Protein AF-A0A7V3HJH0-F1 (afdb_monomer_lite)

Secondary structure (DSSP, 8-state):
--HHHHHHHHHHHHHHHHHHHHHHHHHHHHT--GGGGHHHHHHHHHHHHHHHHHHHHHHH--

Foldseek 3Di:
DDPVQLVVLVVLLVVLVCLLVVQVVCCVVVVHDPVSSPVSPVSSVVSNVVSVVSNVVVVVPD

Structure (mmCIF, N/CA/C/O backbone):
data_AF-A0A7V3HJH0-F1
#
_entry.id   AF-A0A7V3HJH0-F1
#
loop_
_atom_site.group_PDB
_atom_site.id
_atom_site.type_symbol
_atom_site.label_atom_id
_atom_site.label_alt_id
_atom_site.label_comp_id
_atom_site.label_asym_id
_atom_site.label_entity_id
_atom_site.label_seq_id
_atom_site.pdbx_PDB_ins_code
_atom_site.Cartn_x
_atom_site.Cartn_y
_atom_site.Cartn_z
_atom_site.occupancy
_atom_site.B_iso_or_equiv
_atom_site.auth_seq_id
_atom_site.auth_comp_id
_atom_site.auth_asym_id
_atom_site.auth_atom_id
_atom_site.pdbx_PDB_model_num
ATOM 1 N N . MET A 1 1 ? 16.235 4.806 -21.784 1.00 59.78 1 M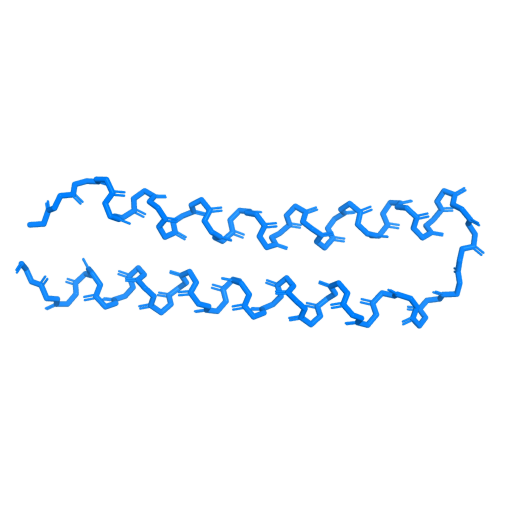ET A N 1
ATOM 2 C CA . MET A 1 1 ? 15.384 4.956 -20.569 1.00 59.78 1 MET A CA 1
ATOM 3 C C . MET A 1 1 ? 16.019 5.779 -19.443 1.00 59.78 1 MET A C 1
ATOM 5 O O . MET A 1 1 ? 17.108 5.456 -18.987 1.00 59.78 1 MET A O 1
ATOM 9 N N . SER A 1 2 ? 15.330 6.812 -18.937 1.00 71.38 2 SER A N 1
ATOM 10 C CA . SER A 1 2 ? 15.794 7.579 -17.765 1.00 71.38 2 SER A CA 1
ATOM 11 C C . SER A 1 2 ? 15.529 6.815 -16.461 1.00 71.38 2 SER A C 1
ATOM 13 O O . SER A 1 2 ? 14.386 6.431 -16.199 1.00 71.38 2 SER A O 1
ATOM 15 N N . LYS A 1 3 ? 16.565 6.641 -15.623 1.00 72.69 3 LYS A N 1
ATOM 16 C CA . LYS A 1 3 ? 16.495 6.020 -14.279 1.00 72.69 3 LYS A CA 1
ATOM 17 C C . LYS A 1 3 ? 15.377 6.621 -13.409 1.00 72.69 3 LYS A C 1
ATOM 19 O O . LYS A 1 3 ? 14.782 5.928 -12.590 1.00 72.69 3 LYS A O 1
ATOM 24 N N . ILE A 1 4 ? 15.038 7.885 -13.667 1.00 77.56 4 ILE A N 1
ATOM 25 C CA . ILE A 1 4 ? 13.977 8.644 -12.996 1.00 77.56 4 ILE A CA 1
ATOM 26 C C . ILE A 1 4 ? 12.600 7.999 -13.202 1.00 77.56 4 ILE A C 1
ATOM 28 O O . ILE A 1 4 ? 11.816 7.921 -12.262 1.00 77.56 4 ILE A O 1
ATOM 32 N N . ARG A 1 5 ? 12.297 7.486 -14.404 1.00 77.62 5 ARG A N 1
ATOM 33 C CA . ARG A 1 5 ? 10.989 6.869 -14.688 1.00 77.62 5 ARG A CA 1
ATOM 34 C C . ARG A 1 5 ? 10.809 5.575 -13.897 1.00 77.62 5 ARG A C 1
ATOM 36 O O . ARG A 1 5 ? 9.800 5.407 -13.228 1.00 77.62 5 ARG A O 1
ATOM 43 N N . LEU A 1 6 ? 11.813 4.700 -13.892 1.00 78.56 6 LEU A N 1
ATOM 44 C CA . LEU A 1 6 ? 11.772 3.464 -13.100 1.00 78.56 6 LEU A CA 1
ATOM 45 C C . LEU A 1 6 ? 11.626 3.754 -11.598 1.00 78.56 6 LEU A C 1
ATOM 47 O O . LEU A 1 6 ? 10.785 3.141 -10.942 1.00 78.56 6 LEU A O 1
ATOM 51 N N . GLY A 1 7 ? 12.363 4.747 -11.085 1.00 83.62 7 GLY A N 1
ATOM 52 C CA . GLY A 1 7 ? 12.227 5.209 -9.702 1.00 83.62 7 GLY A CA 1
ATOM 53 C C . GLY A 1 7 ? 10.821 5.719 -9.377 1.00 83.62 7 GLY A C 1
ATOM 54 O O . GLY A 1 7 ? 10.270 5.373 -8.338 1.00 83.62 7 GLY A O 1
ATOM 55 N N . LEU A 1 8 ? 10.186 6.459 -10.290 1.00 86.81 8 LEU A N 1
ATOM 56 C CA . LEU A 1 8 ? 8.820 6.953 -10.100 1.00 86.81 8 LEU A CA 1
ATOM 57 C C . LEU A 1 8 ? 7.804 5.808 -9.960 1.00 86.81 8 LEU A C 1
ATOM 59 O O . LEU A 1 8 ? 6.919 5.861 -9.111 1.00 86.81 8 LEU A O 1
ATOM 63 N N . GLY A 1 9 ? 7.950 4.750 -10.766 1.00 84.00 9 GLY A N 1
ATOM 64 C CA . GLY A 1 9 ? 7.102 3.558 -10.678 1.00 84.00 9 GLY A CA 1
ATOM 65 C C . GLY A 1 9 ? 7.232 2.859 -9.324 1.00 84.00 9 GLY A C 1
ATOM 66 O O . GLY A 1 9 ? 6.226 2.447 -8.751 1.00 84.00 9 GLY A O 1
ATOM 67 N N . PHE A 1 10 ? 8.454 2.788 -8.787 1.00 87.81 10 PHE A N 1
ATOM 68 C CA . PHE A 1 10 ? 8.711 2.264 -7.445 1.00 87.81 10 PHE A CA 1
ATOM 69 C C . PHE A 1 10 ? 8.047 3.102 -6.354 1.00 87.81 10 PHE A C 1
ATOM 71 O O . PHE A 1 10 ? 7.371 2.563 -5.483 1.00 87.81 10 PHE A O 1
ATOM 78 N N . VAL A 1 11 ? 8.212 4.425 -6.421 1.00 91.81 11 VAL A N 1
ATOM 79 C CA . VAL A 1 11 ? 7.655 5.358 -5.435 1.00 91.81 11 VAL A CA 1
ATOM 80 C C . VAL A 1 11 ? 6.133 5.257 -5.401 1.00 91.81 11 VAL A C 1
ATOM 82 O O . VAL A 1 11 ? 5.553 5.211 -4.324 1.00 91.81 11 VAL A O 1
ATOM 85 N N . ILE A 1 12 ? 5.481 5.141 -6.559 1.00 92.31 12 ILE A N 1
ATOM 86 C CA . ILE A 1 12 ? 4.027 4.946 -6.641 1.00 92.31 12 ILE A CA 1
ATOM 87 C C . ILE A 1 12 ? 3.598 3.645 -5.945 1.00 92.31 12 ILE A C 1
ATOM 89 O O . ILE A 1 12 ? 2.606 3.648 -5.216 1.00 92.31 12 ILE A O 1
ATOM 93 N N . MET A 1 13 ? 4.342 2.548 -6.134 1.00 92.50 13 MET A N 1
ATOM 94 C CA . MET A 1 13 ? 4.058 1.291 -5.431 1.00 92.50 13 MET A CA 1
ATOM 95 C C . MET A 1 13 ? 4.224 1.447 -3.919 1.00 92.50 13 MET A C 1
ATOM 97 O O . MET A 1 13 ? 3.340 1.034 -3.172 1.00 92.50 13 MET A O 1
ATOM 101 N N . LEU A 1 14 ? 5.317 2.076 -3.475 1.00 94.69 14 LEU A N 1
ATOM 102 C CA . LEU A 1 14 ? 5.556 2.341 -2.058 1.00 94.69 14 LEU A CA 1
ATOM 103 C C . LEU A 1 14 ? 4.422 3.165 -1.454 1.00 94.69 14 LEU A C 1
ATOM 105 O O . LEU A 1 14 ? 3.877 2.759 -0.439 1.00 94.69 14 LEU A O 1
ATOM 109 N N . LEU A 1 15 ? 4.004 4.252 -2.106 1.00 94.00 15 LEU A N 1
ATOM 110 C CA . LEU A 1 15 ? 2.887 5.082 -1.648 1.00 94.00 15 LEU A CA 1
ATOM 111 C C . LEU A 1 15 ? 1.595 4.274 -1.475 1.00 94.00 15 LEU A C 1
ATOM 113 O O . LEU A 1 15 ? 0.913 4.439 -0.466 1.00 94.00 15 LEU A O 1
ATOM 117 N N . GLY A 1 16 ? 1.285 3.375 -2.414 1.00 91.81 16 GLY A N 1
ATOM 118 C CA . GLY A 1 16 ? 0.129 2.485 -2.297 1.00 91.81 16 GLY A CA 1
ATOM 119 C C . GLY A 1 16 ? 0.204 1.576 -1.064 1.00 91.81 16 GLY A C 1
ATOM 120 O O . GLY A 1 16 ? -0.784 1.439 -0.346 1.00 91.81 16 GLY A O 1
ATOM 121 N N . VAL A 1 17 ? 1.382 1.021 -0.762 1.00 94.50 17 VAL A N 1
ATOM 122 C CA . VAL A 1 17 ? 1.610 0.220 0.456 1.00 94.50 17 VAL A CA 1
ATOM 123 C C . VAL A 1 17 ? 1.473 1.078 1.714 1.00 94.50 17 VAL A C 1
ATOM 125 O O . VAL A 1 17 ? 0.786 0.680 2.655 1.00 94.50 17 VAL A O 1
ATOM 128 N N . THR A 1 18 ? 2.076 2.268 1.736 1.00 95.38 18 THR A N 1
ATOM 129 C CA . THR A 1 18 ? 2.038 3.163 2.900 1.00 95.38 18 THR A CA 1
ATOM 130 C C . THR A 1 18 ? 0.614 3.594 3.234 1.00 95.38 18 THR A C 1
ATOM 132 O O . THR A 1 18 ? 0.272 3.662 4.411 1.00 95.38 18 THR A O 1
ATOM 135 N N . ILE A 1 19 ? -0.227 3.844 2.224 1.00 93.81 19 ILE A N 1
ATOM 136 C CA . ILE A 1 19 ? -1.649 4.162 2.418 1.00 93.81 19 ILE A CA 1
ATOM 137 C C . ILE A 1 19 ? -2.357 3.012 3.133 1.00 93.81 19 ILE A C 1
ATOM 139 O O . ILE A 1 19 ? -2.998 3.247 4.152 1.00 93.81 19 ILE A O 1
ATOM 143 N N . ILE A 1 20 ? -2.191 1.774 2.659 1.00 93.62 20 ILE A N 1
ATOM 144 C CA . ILE A 1 20 ? -2.838 0.601 3.265 1.00 93.62 20 ILE A CA 1
ATOM 145 C C . ILE A 1 20 ? -2.402 0.446 4.724 1.00 93.62 20 ILE A C 1
ATOM 147 O O . ILE A 1 20 ? -3.248 0.361 5.613 1.00 93.62 20 ILE A O 1
ATOM 151 N N . VAL A 1 21 ? -1.093 0.468 4.987 1.00 96.12 21 VAL A N 1
ATOM 152 C CA . VAL A 1 21 ? -0.545 0.314 6.344 1.00 96.12 21 VAL A CA 1
ATOM 153 C C . VAL A 1 21 ? -1.036 1.430 7.263 1.00 96.12 21 VAL A C 1
ATOM 155 O O . VAL A 1 21 ? -1.516 1.161 8.363 1.00 96.12 21 VAL A O 1
ATOM 158 N N . ARG A 1 22 ? -0.969 2.688 6.809 1.00 94.12 22 ARG A N 1
ATOM 159 C CA . ARG A 1 22 ? -1.424 3.841 7.592 1.00 94.12 22 ARG A CA 1
ATOM 160 C C . ARG A 1 22 ? -2.912 3.746 7.904 1.00 94.12 22 ARG A C 1
ATOM 162 O O . ARG A 1 22 ? -3.305 4.043 9.024 1.00 94.12 22 ARG A O 1
ATOM 169 N N . SER A 1 23 ? -3.732 3.324 6.950 1.00 92.69 23 SER A N 1
ATOM 170 C CA . SER A 1 23 ? -5.168 3.163 7.162 1.00 92.69 23 SER A CA 1
ATOM 171 C C . SER A 1 23 ? -5.496 2.053 8.154 1.00 92.69 23 SER A C 1
ATOM 173 O O . SER A 1 23 ? -6.380 2.249 8.982 1.00 92.69 23 SER A O 1
ATOM 175 N N . VAL A 1 24 ? -4.761 0.937 8.137 1.00 93.44 24 VAL A N 1
ATOM 176 C CA . VAL A 1 24 ? -4.898 -0.123 9.150 1.00 93.44 24 VAL A CA 1
ATOM 177 C C . VAL A 1 24 ? -4.583 0.411 10.546 1.00 93.44 24 VAL A C 1
ATOM 179 O O . VAL A 1 24 ? -5.376 0.206 11.463 1.00 93.44 24 VAL A O 1
ATOM 182 N N . LEU A 1 25 ? -3.481 1.152 10.695 1.00 95.19 25 LEU A N 1
ATOM 183 C CA . LEU A 1 25 ? -3.117 1.778 11.969 1.00 95.19 25 LEU A CA 1
ATOM 184 C C . LEU A 1 25 ? -4.192 2.759 12.445 1.00 95.19 25 LEU A C 1
ATOM 186 O O . LEU A 1 25 ? -4.623 2.677 13.586 1.00 95.19 25 LEU A O 1
ATOM 190 N N . VAL A 1 26 ? -4.690 3.630 11.563 1.00 94.00 26 VAL A N 1
ATOM 191 C CA . VAL A 1 26 ? -5.734 4.606 11.912 1.00 94.00 26 VAL A CA 1
ATOM 192 C C . VAL A 1 26 ? -7.026 3.917 12.344 1.00 94.00 26 VAL A C 1
ATOM 194 O O . VAL A 1 26 ? -7.642 4.347 13.314 1.00 94.00 26 VAL A O 1
ATOM 197 N N . VAL A 1 27 ? -7.447 2.852 11.656 1.00 93.94 27 VAL A N 1
ATOM 198 C CA . VAL A 1 27 ? -8.653 2.099 12.028 1.00 93.94 27 VAL A CA 1
ATOM 199 C C . VAL A 1 27 ? -8.490 1.441 13.397 1.00 93.94 27 VAL A C 1
ATOM 201 O O . VAL A 1 27 ? -9.416 1.513 14.204 1.00 93.94 27 VAL A O 1
ATOM 204 N N . ALA A 1 28 ? -7.312 0.882 13.689 1.00 93.31 28 ALA A N 1
ATOM 205 C CA . ALA A 1 28 ? -7.001 0.302 14.992 1.00 93.31 28 ALA A CA 1
ATOM 206 C C . ALA A 1 28 ? -6.934 1.361 16.110 1.00 93.31 28 ALA A C 1
ATOM 208 O O . ALA A 1 28 ? -7.540 1.179 17.161 1.00 93.31 28 ALA A O 1
ATOM 209 N N . GLU A 1 29 ? -6.253 2.487 15.877 1.00 95.25 29 GLU A N 1
ATOM 210 C CA . GLU A 1 29 ? -6.088 3.579 16.849 1.00 95.25 29 GLU A CA 1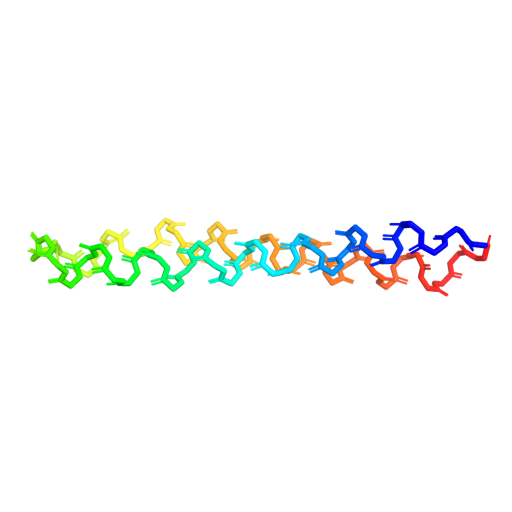
ATOM 211 C C . GLU A 1 29 ? -7.409 4.281 17.180 1.00 95.25 29 GLU A C 1
ATOM 213 O O . GLU A 1 29 ? -7.643 4.682 18.318 1.00 95.25 29 GLU A O 1
ATOM 218 N N . LYS A 1 30 ? -8.270 4.468 16.177 1.00 92.62 30 LYS A N 1
ATOM 219 C CA . LYS A 1 30 ? -9.528 5.215 16.302 1.00 92.62 30 LYS A CA 1
ATOM 220 C C . LYS A 1 30 ? -10.726 4.314 16.616 1.00 92.62 30 LYS A C 1
ATOM 222 O O . LYS A 1 30 ? -11.825 4.837 16.772 1.00 92.62 30 LYS A O 1
ATOM 227 N N . GLY A 1 31 ? -10.539 2.991 16.666 1.00 92.06 31 GLY A N 1
ATOM 228 C CA . GLY A 1 31 ? -11.625 2.025 16.862 1.00 92.06 31 GLY A CA 1
ATOM 229 C C . GLY A 1 31 ? -12.691 2.088 15.763 1.00 92.06 31 GLY A C 1
ATOM 230 O O . GLY A 1 31 ? -13.880 1.953 16.045 1.00 92.06 31 GLY A O 1
ATOM 231 N N . LEU A 1 32 ? -12.289 2.356 14.517 1.00 91.88 32 LEU A N 1
ATOM 232 C CA . LEU A 1 32 ? -13.222 2.455 13.392 1.00 91.88 32 LEU A CA 1
ATOM 233 C C . LEU A 1 32 ? -13.703 1.067 12.954 1.00 91.88 32 LEU A C 1
ATOM 235 O O . LEU A 1 32 ? -13.040 0.051 13.163 1.00 91.88 32 LEU A O 1
ATOM 239 N N . ALA A 1 33 ? -14.849 1.028 12.276 1.00 92.56 33 ALA A N 1
ATOM 240 C CA . ALA A 1 33 ? -15.329 -0.196 11.652 1.00 92.56 33 ALA A CA 1
ATOM 241 C C . ALA A 1 33 ? -14.348 -0.682 10.570 1.00 92.56 33 ALA A C 1
ATOM 243 O O . ALA A 1 33 ? -13.837 0.113 9.780 1.00 92.56 33 ALA A O 1
ATOM 244 N N . LEU A 1 34 ? -14.153 -2.002 10.469 1.00 90.06 34 LEU A N 1
ATOM 245 C CA . LEU A 1 34 ? -13.301 -2.619 9.440 1.00 90.06 34 LEU A CA 1
ATOM 246 C C . LEU A 1 34 ? -13.738 -2.265 8.008 1.00 90.06 34 LEU A C 1
ATOM 248 O O . LEU A 1 34 ? -12.914 -2.261 7.098 1.00 90.06 34 LEU A O 1
ATOM 252 N N . SER A 1 35 ? -15.008 -1.906 7.801 1.00 92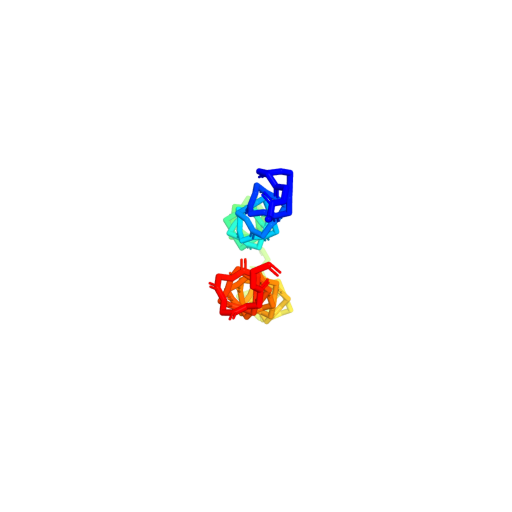.00 35 SER A N 1
ATOM 253 C CA . SER A 1 35 ? -15.517 -1.407 6.517 1.00 92.00 35 SER A CA 1
ATOM 254 C C . SER A 1 35 ? -14.813 -0.130 6.044 1.00 92.00 35 SER A C 1
ATOM 256 O O . SER A 1 35 ? -14.685 0.080 4.838 1.00 92.00 35 SER A O 1
ATOM 258 N N . ALA A 1 36 ? -14.277 0.684 6.961 1.00 89.00 36 ALA A N 1
ATOM 259 C CA . ALA A 1 36 ? -13.481 1.865 6.631 1.00 89.00 36 ALA A CA 1
ATOM 260 C C . ALA A 1 36 ? -12.161 1.516 5.918 1.00 89.00 36 ALA A C 1
ATOM 262 O O . ALA A 1 36 ? -11.571 2.382 5.276 1.00 89.00 36 ALA A O 1
ATOM 263 N N . LEU A 1 37 ? -11.707 0.255 5.982 1.00 92.44 37 LEU A N 1
ATOM 264 C CA . LEU A 1 37 ? -10.521 -0.214 5.263 1.00 92.44 37 LEU A CA 1
ATOM 265 C C . LEU A 1 37 ? -10.780 -0.476 3.779 1.00 92.44 37 LEU A C 1
ATOM 267 O O . LEU A 1 37 ? -9.826 -0.517 3.006 1.00 92.44 37 LEU A O 1
ATOM 271 N N . TRP A 1 38 ? -12.037 -0.620 3.350 1.00 93.81 38 TRP A N 1
ATOM 272 C CA . TRP A 1 38 ? -12.347 -0.962 1.961 1.00 93.81 38 TRP A CA 1
ATOM 273 C C . TRP A 1 38 ? -11.794 0.065 0.966 1.00 93.81 38 TRP A C 1
ATOM 275 O O . TRP A 1 38 ? -11.087 -0.290 0.024 1.00 93.81 38 TRP A O 1
ATOM 285 N N . GLN A 1 39 ? -12.066 1.350 1.206 1.00 92.44 39 GLN A N 1
ATOM 286 C CA . GLN A 1 39 ? -11.588 2.446 0.361 1.00 92.44 39 GLN A CA 1
ATOM 287 C C . GLN A 1 39 ? -10.052 2.528 0.281 1.00 92.44 39 GLN A C 1
ATOM 289 O O . GLN A 1 39 ? -9.527 2.546 -0.834 1.00 92.44 39 GLN A O 1
ATOM 294 N N . PRO A 1 40 ? -9.303 2.562 1.401 1.00 93.19 40 PRO A N 1
ATOM 295 C CA . PRO A 1 40 ? -7.848 2.644 1.340 1.00 93.19 40 PRO A CA 1
ATOM 296 C C . PRO A 1 40 ? -7.190 1.374 0.798 1.00 93.19 40 PRO A C 1
ATOM 298 O O . PRO A 1 40 ? -6.178 1.488 0.108 1.00 93.19 40 PRO A O 1
ATOM 301 N N . ILE A 1 41 ? -7.764 0.187 1.033 1.00 94.56 41 ILE A N 1
ATOM 302 C CA . ILE A 1 41 ? -7.294 -1.053 0.399 1.00 94.56 41 ILE A CA 1
ATOM 303 C C . ILE A 1 41 ? -7.459 -0.951 -1.117 1.00 94.56 41 ILE A C 1
ATOM 305 O O . ILE A 1 41 ? -6.485 -1.135 -1.842 1.00 94.56 41 ILE A O 1
ATOM 309 N N . LEU A 1 42 ? -8.649 -0.585 -1.601 1.00 94.94 42 LEU A N 1
ATOM 310 C CA . LEU A 1 42 ? -8.911 -0.432 -3.032 1.00 94.94 42 LEU A CA 1
ATOM 311 C C . LEU A 1 42 ? -7.959 0.589 -3.673 1.00 94.94 42 LEU A C 1
ATOM 313 O O . LEU A 1 42 ? -7.328 0.296 -4.690 1.00 94.94 42 LEU A O 1
ATOM 317 N N . LEU A 1 43 ? -7.823 1.769 -3.064 1.00 94.62 43 LEU A N 1
ATOM 318 C CA . LEU A 1 43 ? -6.949 2.833 -3.558 1.00 94.62 43 LEU A CA 1
ATOM 319 C C . LEU A 1 43 ? -5.482 2.383 -3.587 1.00 94.62 43 LEU A C 1
ATOM 321 O O . LEU A 1 43 ? -4.810 2.529 -4.609 1.00 94.62 43 LEU A O 1
ATOM 325 N N . GLY A 1 44 ? -4.991 1.797 -2.493 1.00 94.25 44 GLY A N 1
ATOM 326 C CA . GLY A 1 44 ? -3.620 1.309 -2.391 1.00 94.25 44 GLY A CA 1
ATOM 327 C C . GLY A 1 44 ? -3.320 0.207 -3.406 1.00 94.25 44 GLY A C 1
ATOM 328 O O . GLY A 1 44 ? -2.297 0.265 -4.090 1.00 94.25 44 GLY A O 1
ATOM 329 N N . SER A 1 45 ? -4.236 -0.747 -3.590 1.00 95.12 45 SER A N 1
ATOM 330 C CA . SER A 1 45 ? -4.114 -1.798 -4.605 1.00 95.12 45 SER A CA 1
ATOM 331 C C . SER A 1 45 ? -4.072 -1.233 -6.027 1.00 95.12 45 SER A C 1
ATOM 333 O O . SER A 1 45 ? -3.227 -1.655 -6.818 1.00 95.12 45 SER A O 1
ATOM 335 N N . LEU A 1 46 ? -4.918 -0.250 -6.355 1.00 95.75 46 LEU A N 1
ATOM 336 C CA . LEU A 1 46 ? -4.901 0.417 -7.662 1.00 95.75 46 LEU A CA 1
ATOM 337 C C . LEU A 1 46 ? -3.588 1.168 -7.904 1.00 95.75 46 LEU A C 1
ATOM 339 O O . LEU A 1 46 ? -3.027 1.087 -8.998 1.00 95.75 46 LEU A O 1
ATOM 343 N N . MET A 1 47 ? -3.061 1.857 -6.890 1.00 94.38 47 MET A N 1
ATOM 344 C CA . MET A 1 47 ? -1.769 2.541 -6.983 1.00 94.38 47 MET A CA 1
ATOM 345 C C . MET A 1 47 ? -0.622 1.556 -7.207 1.00 94.38 47 MET A C 1
ATOM 347 O O . ME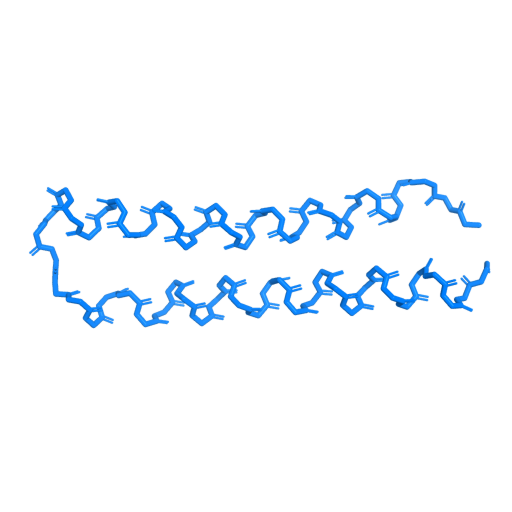T A 1 47 ? 0.203 1.778 -8.094 1.00 94.38 47 MET A O 1
ATOM 351 N N . ILE A 1 48 ? -0.596 0.439 -6.476 1.00 93.75 48 ILE A N 1
ATOM 352 C CA . ILE A 1 48 ? 0.401 -0.621 -6.671 1.00 93.75 48 ILE A CA 1
ATOM 353 C C . ILE A 1 48 ? 0.297 -1.188 -8.091 1.00 93.75 48 ILE A C 1
ATOM 355 O O . ILE A 1 48 ? 1.302 -1.249 -8.801 1.00 93.75 48 ILE A O 1
ATOM 359 N N . ALA A 1 49 ? -0.909 -1.535 -8.549 1.00 93.56 49 ALA A N 1
ATOM 360 C CA . ALA A 1 49 ? -1.135 -2.060 -9.894 1.00 93.56 49 ALA A CA 1
ATOM 361 C C . ALA A 1 49 ? -0.694 -1.067 -10.983 1.00 93.56 49 ALA A C 1
ATOM 363 O O . ALA A 1 49 ? -0.021 -1.453 -11.944 1.00 93.56 49 ALA A O 1
ATOM 364 N N . TYR A 1 50 ? -1.001 0.221 -10.816 1.00 92.12 50 TYR A N 1
ATOM 365 C CA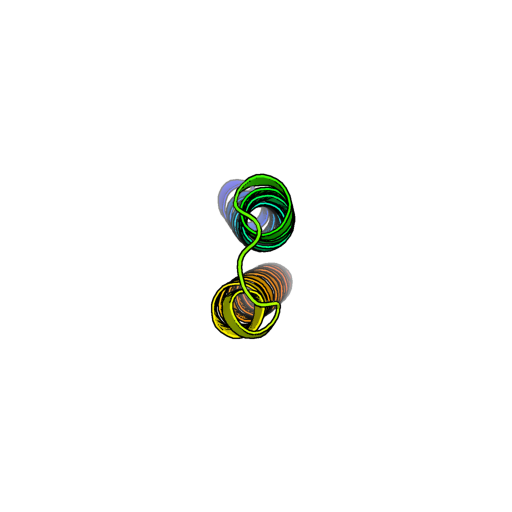 . TYR A 1 50 ? -0.561 1.277 -11.725 1.00 92.12 50 TYR A CA 1
ATOM 366 C C . TYR A 1 50 ? 0.964 1.438 -11.724 1.00 92.12 50 TYR A C 1
ATOM 368 O O . TYR A 1 50 ? 1.570 1.504 -12.797 1.00 92.12 50 TYR A 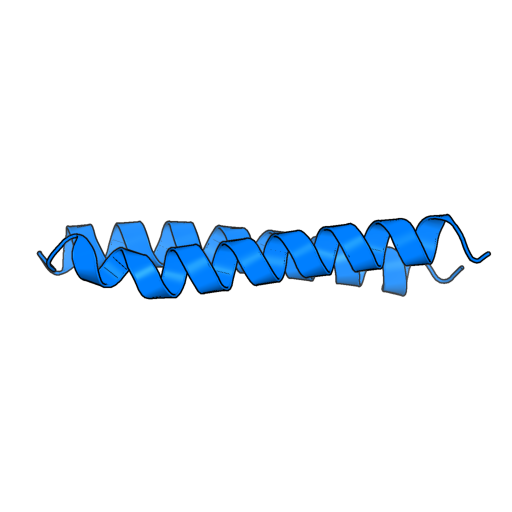O 1
ATOM 376 N N . GLY A 1 51 ? 1.599 1.435 -10.549 1.00 90.81 51 GLY A N 1
ATOM 377 C CA . GLY A 1 51 ? 3.053 1.464 -10.404 1.00 90.81 51 GLY A CA 1
ATOM 378 C C . GLY A 1 51 ? 3.721 0.283 -11.110 1.00 90.81 51 GLY A C 1
ATOM 379 O O . GLY A 1 51 ? 4.659 0.483 -11.885 1.00 90.81 51 GLY A O 1
ATOM 380 N N . ILE A 1 52 ? 3.198 -0.937 -10.928 1.00 91.25 52 ILE A N 1
ATOM 381 C CA . ILE A 1 52 ? 3.674 -2.159 -11.603 1.00 91.25 52 ILE A CA 1
ATOM 382 C C . ILE A 1 52 ? 3.514 -2.037 -13.117 1.00 91.25 52 ILE A C 1
ATOM 384 O O . ILE A 1 52 ? 4.460 -2.316 -13.860 1.00 91.25 52 ILE A O 1
ATOM 388 N N . ASN A 1 53 ? 2.341 -1.611 -13.591 1.00 90.19 53 ASN A N 1
ATOM 389 C CA . ASN A 1 53 ? 2.073 -1.451 -15.016 1.00 90.19 53 ASN A CA 1
ATOM 390 C C . ASN A 1 53 ? 3.018 -0.419 -15.650 1.00 90.19 53 ASN A C 1
ATOM 392 O O . ASN A 1 53 ? 3.618 -0.673 -16.695 1.00 90.19 53 ASN A O 1
ATOM 396 N N . ARG A 1 54 ? 3.225 0.723 -14.986 1.00 86.81 54 ARG A N 1
ATOM 397 C CA . ARG A 1 54 ? 4.171 1.756 -15.421 1.00 86.81 54 ARG A CA 1
ATOM 398 C C . ARG A 1 54 ? 5.604 1.252 -15.436 1.00 86.81 54 ARG A C 1
ATOM 400 O O . ARG A 1 54 ? 6.283 1.440 -16.442 1.00 86.81 54 ARG A O 1
ATOM 407 N N . TRP A 1 55 ? 6.039 0.555 -14.388 1.00 85.19 55 TRP A N 1
ATOM 408 C CA . TRP A 1 55 ? 7.363 -0.059 -14.344 1.00 85.19 55 TRP A CA 1
ATOM 409 C C . TRP A 1 55 ? 7.551 -1.032 -15.511 1.00 85.19 55 TRP A C 1
ATOM 411 O O . TRP A 1 55 ? 8.558 -0.967 -16.210 1.00 85.19 55 TRP A O 1
ATOM 421 N N . ARG A 1 56 ? 6.589 -1.931 -15.757 1.00 83.94 56 ARG A N 1
ATOM 422 C CA . ARG A 1 56 ? 6.641 -2.882 -16.880 1.00 83.94 56 ARG A CA 1
ATOM 423 C C . ARG A 1 56 ? 6.674 -2.161 -18.227 1.00 83.94 56 ARG A C 1
ATOM 425 O O . ARG A 1 56 ? 7.554 -2.444 -19.031 1.00 83.94 56 ARG A O 1
ATOM 432 N N . SER A 1 57 ? 5.788 -1.194 -18.453 1.00 85.12 57 SER A N 1
ATOM 433 C CA . SER A 1 57 ? 5.746 -0.412 -19.694 1.00 85.12 57 SER A CA 1
ATOM 434 C C . SER A 1 57 ? 7.073 0.305 -19.965 1.00 85.12 57 SER A C 1
ATOM 436 O O . SER A 1 57 ? 7.599 0.241 -21.076 1.00 85.12 57 SER A O 1
ATOM 438 N N . TRP A 1 58 ? 7.667 0.901 -18.932 1.00 83.00 58 TRP A N 1
ATOM 439 C CA . TRP A 1 58 ? 8.986 1.526 -18.991 1.00 83.00 58 TRP A CA 1
ATOM 440 C C . TRP A 1 58 ? 10.151 0.551 -18.876 1.00 83.00 58 TRP A C 1
ATOM 442 O O . TRP A 1 58 ? 11.269 1.024 -18.782 1.00 83.00 58 TRP A O 1
ATOM 452 N N . ARG A 1 59 ? 9.937 -0.769 -18.853 1.00 76.31 59 ARG A N 1
ATOM 453 C CA . ARG A 1 59 ? 10.982 -1.775 -19.117 1.00 76.31 59 ARG A CA 1
ATOM 454 C C . ARG A 1 59 ? 10.923 -2.306 -20.548 1.00 76.31 59 ARG A C 1
ATOM 456 O O . ARG A 1 59 ? 11.948 -2.718 -21.067 1.00 76.31 59 ARG A O 1
ATOM 463 N N . VAL A 1 60 ? 9.753 -2.255 -21.186 1.00 73.00 60 VAL A N 1
ATOM 464 C CA . VAL A 1 60 ? 9.532 -2.809 -22.532 1.00 73.00 60 VAL A CA 1
ATOM 465 C C . VAL A 1 60 ? 9.765 -1.784 -23.654 1.00 73.00 60 VAL A C 1
ATOM 467 O O . VAL A 1 60 ? 10.119 -2.182 -24.757 1.00 73.00 60 VAL A O 1
ATOM 470 N N . LYS A 1 61 ? 9.607 -0.473 -23.406 1.00 58.38 61 LYS A N 1
ATOM 471 C CA . LYS A 1 61 ? 9.850 0.592 -24.409 1.00 58.38 61 LYS A CA 1
ATOM 472 C C . LYS A 1 61 ? 11.177 1.347 -24.157 1.00 58.38 61 LYS A C 1
ATOM 474 O O . LYS A 1 61 ? 11.119 2.299 -23.373 1.00 58.38 61 LYS A O 1
ATOM 479 N N . PRO A 1 62 ? 12.332 0.919 -24.724 1.00 54.66 62 PRO A N 1
ATOM 480 C CA . PRO A 1 62 ? 13.659 1.537 -24.506 1.00 54.66 62 PRO A CA 1
ATOM 481 C C . PRO A 1 62 ? 13.722 3.054 -24.738 1.00 54.66 62 PRO A C 1
ATOM 483 O O . PRO A 1 62 ? 13.029 3.533 -25.659 1.00 54.66 62 PRO A O 1
#

Sequence (62 aa):
MSKIRLGLGFVIMLLGVTIIVRSVLVVAEKGLALSALWQPILLGSLMIAYGINRWRSWRVKP

pLDDT: mean 88.32, std 9.29, range [54.66, 96.12]

Radius of gyration: 14.47 Å; chains: 1; bounding box: 32×12×41 Å